Protein AF-A0A9N9EPA3-F1 (afdb_monomer)

Structure (mmCIF, N/CA/C/O backbone):
data_AF-A0A9N9EPA3-F1
#
_entry.id   AF-A0A9N9EPA3-F1
#
loop_
_atom_site.group_PDB
_atom_site.id
_atom_site.type_symbol
_atom_site.label_atom_id
_atom_site.label_alt_id
_atom_site.label_comp_id
_atom_site.label_asym_id
_atom_site.label_entity_id
_atom_site.label_seq_id
_atom_site.pdbx_PDB_ins_code
_atom_site.Cartn_x
_atom_site.Cartn_y
_atom_site.Cartn_z
_atom_site.occupancy
_atom_site.B_iso_or_equiv
_atom_site.auth_seq_id
_atom_site.auth_comp_id
_atom_site.auth_asym_id
_atom_site.auth_atom_id
_atom_site.pdbx_PDB_model_num
ATOM 1 N N . ASP A 1 1 ? 1.218 -17.724 -12.030 1.00 48.34 1 ASP A N 1
ATOM 2 C CA . ASP A 1 1 ? 2.203 -17.281 -13.044 1.00 48.34 1 ASP A CA 1
ATOM 3 C C . ASP A 1 1 ? 1.922 -15.921 -13.688 1.00 48.34 1 ASP A C 1
ATOM 5 O O . ASP A 1 1 ? 2.387 -15.665 -14.792 1.00 48.34 1 ASP A O 1
ATOM 9 N N . SER A 1 2 ? 1.246 -14.985 -13.016 1.00 62.03 2 SER A N 1
ATOM 10 C CA . SER A 1 2 ? 1.248 -13.582 -13.451 1.00 62.03 2 SER A CA 1
ATOM 11 C C . SER A 1 2 ? 2.326 -12.838 -12.670 1.00 62.03 2 SER A C 1
ATOM 13 O O . SER A 1 2 ? 2.182 -12.658 -11.467 1.00 62.03 2 SER A O 1
ATOM 15 N N . ASN A 1 3 ? 3.414 -12.450 -13.337 1.00 81.38 3 ASN A N 1
ATOM 16 C CA . ASN A 1 3 ? 4.440 -11.578 -12.766 1.00 81.38 3 ASN A CA 1
ATOM 17 C C . ASN A 1 3 ? 4.168 -10.138 -13.221 1.00 81.38 3 ASN A C 1
ATOM 19 O O . ASN A 1 3 ? 4.670 -9.703 -14.261 1.00 81.38 3 ASN A O 1
ATOM 23 N N . ILE A 1 4 ? 3.317 -9.418 -12.490 1.00 92.56 4 ILE A N 1
ATOM 24 C CA . ILE A 1 4 ? 3.032 -8.012 -12.782 1.00 92.56 4 ILE A CA 1
ATOM 25 C C . ILE A 1 4 ? 4.253 -7.175 -12.385 1.00 92.56 4 ILE A C 1
ATOM 27 O O . ILE A 1 4 ? 4.733 -7.234 -11.254 1.00 92.56 4 ILE A O 1
ATOM 31 N N . SER A 1 5 ? 4.755 -6.370 -13.322 1.00 94.88 5 SER A N 1
ATOM 32 C CA . SER A 1 5 ? 5.909 -5.501 -13.081 1.00 94.88 5 SER A CA 1
ATOM 33 C C . SER A 1 5 ? 5.508 -4.155 -12.467 1.00 94.88 5 SER A C 1
ATOM 35 O O . SER A 1 5 ? 4.446 -3.609 -12.778 1.00 94.88 5 SER A O 1
ATOM 37 N N . SER A 1 6 ? 6.411 -3.556 -11.682 1.00 96.25 6 SER A N 1
ATOM 38 C CA . SER A 1 6 ? 6.267 -2.172 -11.196 1.00 96.25 6 SER A CA 1
ATOM 39 C C . SER A 1 6 ? 5.991 -1.168 -12.326 1.00 96.25 6 SER A C 1
ATOM 41 O O . SER A 1 6 ? 5.186 -0.256 -12.154 1.00 96.25 6 SER A O 1
ATOM 43 N N . ALA A 1 7 ? 6.610 -1.347 -13.500 1.00 96.69 7 ALA A N 1
ATOM 44 C CA . ALA A 1 7 ? 6.408 -0.467 -14.652 1.00 96.69 7 ALA A CA 1
ATOM 45 C C . ALA A 1 7 ? 4.965 -0.526 -15.178 1.00 96.69 7 ALA A C 1
ATOM 47 O O . ALA A 1 7 ? 4.358 0.512 -15.437 1.00 96.69 7 ALA A O 1
ATOM 48 N N . SER A 1 8 ? 4.389 -1.727 -15.269 1.00 95.88 8 SER A N 1
ATOM 49 C CA . SER A 1 8 ? 2.994 -1.919 -15.682 1.00 95.88 8 SER A CA 1
ATOM 50 C C . SER A 1 8 ? 2.013 -1.289 -14.686 1.00 95.88 8 SER A C 1
ATOM 52 O O . SER A 1 8 ? 1.039 -0.661 -15.096 1.00 95.88 8 SER A O 1
ATOM 54 N N . VAL A 1 9 ? 2.291 -1.401 -13.382 1.00 96.44 9 VAL A N 1
ATOM 55 C CA . VAL A 1 9 ? 1.480 -0.769 -12.327 1.00 96.44 9 VAL A CA 1
ATOM 56 C C . VAL A 1 9 ? 1.528 0.757 -12.424 1.00 96.44 9 VAL A C 1
ATOM 58 O O . VAL A 1 9 ? 0.490 1.409 -12.323 1.00 96.44 9 VAL A O 1
ATOM 61 N N . ILE A 1 10 ? 2.711 1.331 -12.664 1.00 96.94 10 ILE A N 1
ATOM 62 C CA . ILE A 1 10 ? 2.878 2.779 -12.861 1.00 96.94 10 ILE A CA 1
ATOM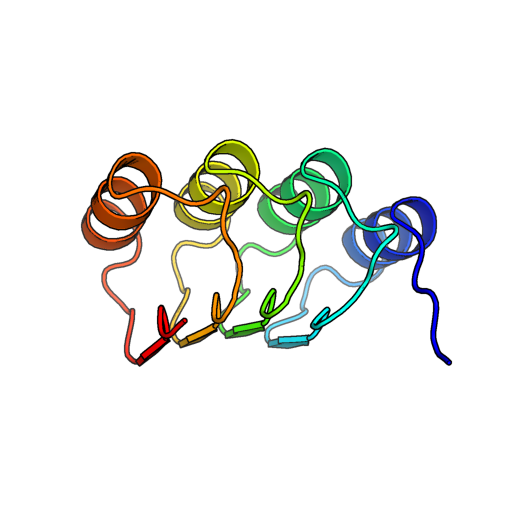 63 C C . ILE A 1 10 ? 2.089 3.260 -14.083 1.00 96.94 10 ILE A C 1
ATOM 65 O O . ILE A 1 10 ? 1.473 4.325 -14.035 1.00 96.94 10 ILE A O 1
ATOM 69 N N . GLU A 1 11 ? 2.087 2.493 -15.171 1.00 97.12 11 GLU A N 1
ATOM 70 C CA . GLU A 1 11 ? 1.363 2.874 -16.383 1.00 97.12 11 GLU A CA 1
ATOM 71 C C . GLU A 1 11 ? -0.155 2.855 -16.178 1.00 97.12 11 GLU A C 1
ATOM 73 O O . GLU A 1 11 ? -0.853 3.802 -16.553 1.00 97.12 11 GLU A O 1
ATOM 78 N N . ILE A 1 12 ? -0.665 1.830 -15.490 1.00 94.81 12 ILE A N 1
ATOM 79 C CA . ILE A 1 12 ? -2.076 1.772 -15.096 1.00 94.81 12 ILE A CA 1
ATOM 80 C C . ILE A 1 12 ? -2.411 2.957 -14.176 1.00 94.81 12 ILE A C 1
ATOM 82 O O . ILE A 1 12 ? -3.399 3.643 -14.439 1.00 94.81 12 ILE A O 1
ATOM 86 N N . ALA A 1 13 ? -1.545 3.287 -13.203 1.00 94.62 13 ALA A N 1
ATOM 87 C CA . ALA A 1 13 ? -1.700 4.456 -12.325 1.00 94.62 13 ALA A CA 1
ATOM 88 C C . ALA A 1 13 ? -1.892 5.771 -13.092 1.00 94.62 13 ALA A C 1
ATOM 90 O O . ALA A 1 13 ? -2.615 6.652 -12.633 1.00 94.62 13 ALA A O 1
ATOM 91 N N . ARG A 1 14 ? -1.276 5.925 -14.265 1.00 94.12 14 ARG A N 1
ATOM 92 C CA . ARG A 1 14 ? -1.445 7.119 -15.112 1.00 94.12 14 ARG A CA 1
ATOM 93 C C . ARG A 1 14 ? -2.687 7.051 -15.994 1.00 94.12 14 ARG A C 1
ATOM 95 O O . ARG A 1 14 ? -3.303 8.079 -16.256 1.00 94.12 14 ARG A O 1
ATOM 102 N N . SER A 1 15 ? -3.039 5.855 -16.446 1.00 96.62 15 SER A N 1
ATOM 103 C CA . SER A 1 15 ? -4.070 5.644 -17.463 1.00 96.62 15 SER A CA 1
ATOM 104 C C . SER A 1 15 ? -5.482 5.501 -16.891 1.00 96.62 15 SER A C 1
ATOM 106 O O . SER A 1 15 ? -6.460 5.727 -17.604 1.00 96.62 15 SER A O 1
ATOM 108 N N . CYS A 1 16 ? -5.618 5.123 -15.617 1.00 94.31 16 CYS A N 1
ATOM 109 C CA . CYS A 1 16 ? -6.899 4.724 -15.028 1.00 94.31 16 CYS A CA 1
ATOM 110 C C . CYS A 1 16 ? -7.230 5.477 -13.720 1.00 94.31 16 CYS A C 1
ATOM 112 O O . CYS A 1 16 ? -7.394 4.842 -12.679 1.00 94.31 16 CYS A O 1
ATOM 114 N N . PRO A 1 17 ? -7.391 6.817 -13.736 1.00 91.12 17 PRO A N 1
ATOM 115 C CA . PRO A 1 17 ? -7.490 7.641 -12.519 1.00 91.12 17 PRO A CA 1
ATOM 116 C C . PRO A 1 17 ? -8.728 7.370 -11.644 1.00 91.12 17 PRO A C 1
ATOM 118 O O . PRO A 1 17 ? -8.759 7.751 -10.477 1.00 91.12 17 PRO A O 1
ATOM 121 N N . ASN A 1 18 ? -9.749 6.705 -12.190 1.00 93.31 18 ASN A N 1
ATOM 122 C CA . ASN A 1 18 ? -11.016 6.433 -11.504 1.00 93.31 18 ASN A CA 1
ATOM 123 C C . ASN A 1 18 ? -11.078 5.038 -10.863 1.00 93.31 18 ASN A C 1
ATOM 125 O O . ASN A 1 18 ? -12.164 4.575 -10.514 1.00 93.31 18 ASN A O 1
ATOM 129 N N . LEU A 1 19 ? -9.949 4.333 -10.739 1.00 95.69 19 LEU A N 1
ATOM 130 C CA . LEU A 1 19 ? -9.936 3.026 -10.090 1.00 95.69 19 LEU A CA 1
ATOM 131 C C . LEU A 1 19 ? -10.294 3.137 -8.603 1.00 95.69 19 LEU A C 1
ATOM 133 O O . LEU A 1 19 ? -9.690 3.889 -7.843 1.00 95.69 19 LEU A O 1
ATOM 137 N N . VAL A 1 20 ? -11.281 2.334 -8.204 1.00 97.62 20 VAL A N 1
ATOM 138 C CA . VAL A 1 20 ? -11.782 2.232 -6.823 1.00 97.62 20 VAL A CA 1
ATOM 139 C C . VAL A 1 20 ? -11.299 0.946 -6.145 1.00 97.62 20 VAL A C 1
ATOM 141 O O . VAL A 1 20 ? -11.178 0.895 -4.921 1.00 97.62 20 VAL A O 1
ATOM 144 N N . TYR A 1 21 ? -10.978 -0.079 -6.937 1.00 98.19 21 TYR A N 1
ATOM 145 C CA . TYR A 1 21 ? -10.516 -1.384 -6.481 1.00 98.19 21 TYR A CA 1
ATOM 146 C C . TYR A 1 21 ? -9.263 -1.794 -7.250 1.00 98.19 21 TYR A C 1
ATOM 148 O O . TYR A 1 21 ? -9.254 -1.747 -8.480 1.00 98.19 21 TYR A O 1
ATOM 156 N N . LEU A 1 22 ? -8.232 -2.232 -6.530 1.00 97.12 22 LEU A N 1
ATOM 157 C CA . LEU A 1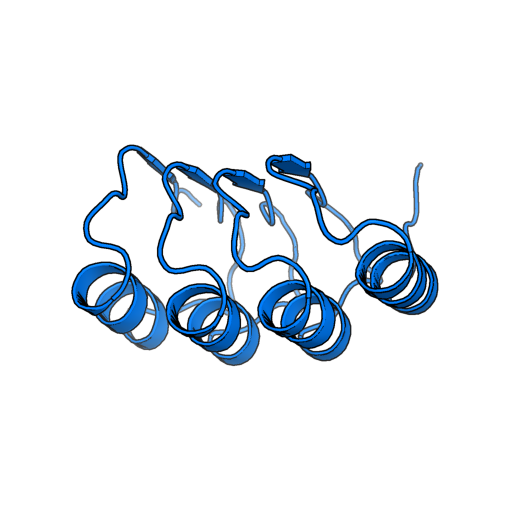 22 ? -7.010 -2.768 -7.111 1.00 97.12 22 LEU A CA 1
ATOM 158 C C . LEU A 1 22 ? -6.499 -3.952 -6.285 1.00 97.12 22 LEU A C 1
ATOM 160 O O . LEU A 1 22 ? -6.354 -3.854 -5.069 1.00 97.12 22 LEU A O 1
ATOM 164 N N . ASN A 1 23 ? -6.192 -5.055 -6.964 1.00 97.12 23 ASN A N 1
ATOM 165 C CA . ASN A 1 23 ? -5.564 -6.226 -6.366 1.00 97.12 23 ASN A CA 1
ATOM 166 C C . ASN A 1 23 ? -4.204 -6.464 -7.029 1.00 97.12 23 ASN A C 1
ATOM 168 O O . ASN A 1 23 ? -4.126 -6.593 -8.252 1.00 97.12 23 ASN A O 1
ATOM 172 N N . LEU A 1 24 ? -3.154 -6.487 -6.211 1.00 96.25 24 LEU A N 1
ATOM 173 C CA . LEU A 1 24 ? -1.780 -6.788 -6.594 1.00 96.25 24 LEU A CA 1
ATOM 174 C C . LEU A 1 24 ? -1.162 -7.795 -5.609 1.00 96.25 24 LEU A C 1
ATOM 176 O O . LEU A 1 24 ? 0.011 -7.673 -5.259 1.00 96.25 24 LEU A O 1
ATOM 180 N N . ASN A 1 25 ? -1.936 -8.761 -5.111 1.00 95.44 25 ASN A N 1
ATOM 181 C CA . ASN A 1 25 ? -1.428 -9.743 -4.159 1.00 95.44 25 ASN A CA 1
ATOM 182 C C . ASN A 1 25 ? -0.343 -10.648 -4.781 1.00 95.44 25 ASN A C 1
ATOM 184 O O . ASN A 1 25 ? -0.399 -10.998 -5.962 1.00 95.44 25 ASN A O 1
ATOM 188 N N . GLY A 1 26 ? 0.662 -11.021 -3.989 1.00 94.88 26 GLY A N 1
ATOM 189 C CA . GLY A 1 26 ? 1.685 -11.997 -4.372 1.00 94.88 26 GLY A CA 1
ATOM 190 C C . GLY A 1 26 ? 2.508 -11.617 -5.605 1.00 94.88 26 GLY A C 1
ATOM 191 O O . GLY A 1 26 ? 2.840 -12.495 -6.403 1.00 94.88 26 GLY A O 1
ATOM 192 N N . GLN A 1 27 ? 2.796 -10.327 -5.817 1.00 95.44 27 GLN A N 1
ATOM 193 C CA . GLN A 1 27 ? 3.553 -9.862 -6.980 1.00 95.44 27 GLN A CA 1
ATOM 194 C C . GLN A 1 27 ? 5.024 -9.599 -6.609 1.00 95.44 27 GLN A C 1
ATOM 196 O O . GLN A 1 27 ? 5.358 -8.544 -6.075 1.00 95.44 27 GLN A O 1
ATOM 201 N N . PRO A 1 28 ? 5.968 -10.494 -6.950 1.00 91.94 28 PRO A N 1
ATOM 202 C CA . PRO A 1 28 ? 7.359 -10.369 -6.498 1.00 91.94 28 PRO A CA 1
ATOM 203 C C . PRO A 1 28 ? 8.095 -9.153 -7.087 1.00 91.94 28 PRO A C 1
ATOM 205 O O . PRO A 1 28 ? 9.134 -8.745 -6.573 1.00 91.94 28 PRO A O 1
ATOM 208 N N . SER A 1 29 ? 7.572 -8.572 -8.173 1.00 93.69 29 SER A N 1
ATOM 209 C CA . SER A 1 29 ? 8.213 -7.481 -8.917 1.00 93.69 29 SER A CA 1
ATOM 210 C C . SER A 1 29 ? 7.611 -6.091 -8.651 1.00 93.69 29 SER A C 1
ATOM 212 O O . SER A 1 29 ? 8.030 -5.122 -9.302 1.00 93.69 29 SER A O 1
ATOM 214 N N . ILE A 1 30 ? 6.631 -5.955 -7.744 1.00 95.69 30 ILE A N 1
ATOM 215 C CA . ILE A 1 30 ? 6.068 -4.644 -7.369 1.00 95.69 30 ILE A CA 1
ATOM 216 C C . ILE A 1 30 ? 6.802 -4.063 -6.163 1.00 95.69 30 ILE A C 1
ATOM 218 O O . ILE A 1 30 ? 7.084 -4.764 -5.201 1.00 95.69 30 ILE A O 1
ATOM 222 N N . ASN A 1 31 ? 7.099 -2.769 -6.195 1.00 96.94 31 ASN A N 1
ATOM 223 C CA . ASN A 1 31 ? 7.857 -2.097 -5.141 1.00 96.94 31 ASN A CA 1
ATOM 224 C C . ASN A 1 31 ? 7.151 -0.830 -4.632 1.00 96.94 31 ASN A C 1
ATOM 226 O O . ASN A 1 31 ? 6.145 -0.380 -5.191 1.00 96.94 31 ASN A O 1
ATOM 230 N N . ASP A 1 32 ? 7.722 -0.209 -3.597 1.00 98.50 32 ASP A N 1
ATOM 231 C CA . ASP A 1 32 ? 7.166 1.005 -2.996 1.00 98.50 32 ASP A CA 1
ATOM 232 C C . ASP A 1 32 ? 6.970 2.154 -3.994 1.00 98.50 32 ASP A C 1
ATOM 234 O O . ASP A 1 32 ? 6.069 2.969 -3.811 1.00 98.50 32 ASP A O 1
ATOM 238 N N . GLU A 1 33 ? 7.803 2.257 -5.034 1.00 98.19 33 GLU A N 1
ATOM 239 C CA . GLU A 1 33 ? 7.682 3.308 -6.049 1.00 98.19 33 GLU A CA 1
ATOM 240 C C . GLU A 1 33 ? 6.386 3.157 -6.849 1.00 98.19 33 GLU A C 1
ATOM 242 O O . GLU A 1 33 ? 5.642 4.128 -7.001 1.00 98.19 33 GLU A O 1
ATOM 247 N N . SER A 1 34 ? 6.075 1.935 -7.285 1.00 97.38 34 SER A N 1
ATOM 248 C CA . SER A 1 34 ? 4.834 1.648 -8.008 1.00 97.38 34 SER A CA 1
ATOM 249 C C . SER A 1 34 ? 3.582 1.922 -7.165 1.00 97.38 34 SER A C 1
ATOM 251 O 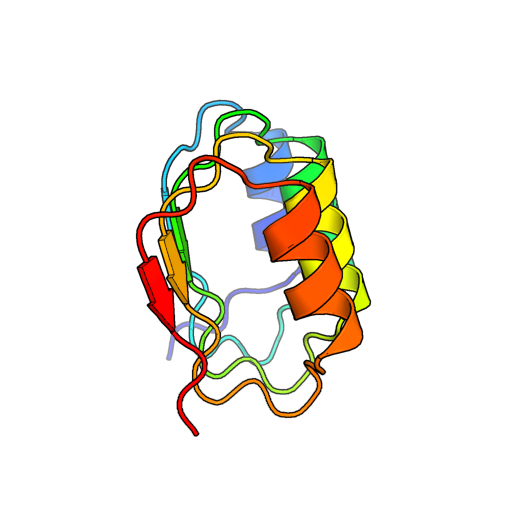O . SER A 1 34 ? 2.633 2.542 -7.648 1.00 97.38 34 SER A O 1
ATOM 253 N N . ILE A 1 35 ? 3.608 1.586 -5.870 1.00 98.00 35 ILE A N 1
ATOM 254 C CA . ILE A 1 35 ? 2.501 1.881 -4.945 1.00 98.00 35 ILE A CA 1
ATOM 255 C C . ILE A 1 35 ? 2.405 3.381 -4.638 1.00 98.00 35 ILE A C 1
ATOM 257 O O . ILE A 1 35 ? 1.313 3.938 -4.536 1.00 98.00 35 ILE A O 1
ATOM 261 N N . CYS A 1 36 ? 3.538 4.081 -4.560 1.00 98.25 36 CYS A N 1
ATOM 262 C CA . CYS A 1 36 ? 3.551 5.537 -4.443 1.00 98.25 36 CYS A CA 1
ATOM 263 C C . CYS A 1 36 ? 2.952 6.223 -5.681 1.00 98.25 36 CYS A C 1
ATOM 265 O O . CYS A 1 36 ? 2.367 7.296 -5.537 1.00 98.25 36 CYS A O 1
ATOM 267 N N . ALA A 1 37 ? 3.099 5.648 -6.879 1.00 97.62 37 ALA A N 1
ATOM 268 C CA . ALA A 1 37 ? 2.440 6.157 -8.080 1.00 97.62 37 ALA A CA 1
ATOM 269 C C . ALA A 1 37 ? 0.916 5.989 -7.987 1.00 97.62 37 ALA A C 1
ATOM 271 O O . ALA A 1 37 ? 0.192 6.956 -8.212 1.00 97.62 37 ALA A O 1
ATOM 272 N N . ILE A 1 38 ? 0.440 4.817 -7.548 1.00 96.81 38 ILE A N 1
ATOM 273 C CA . ILE A 1 38 ? -0.985 4.575 -7.261 1.00 96.81 38 ILE A CA 1
ATOM 274 C C . ILE A 1 38 ? -1.531 5.613 -6.276 1.00 96.81 38 ILE A C 1
ATOM 276 O O . ILE A 1 38 ? -2.536 6.258 -6.566 1.00 96.81 38 ILE A O 1
ATOM 280 N N . ALA A 1 39 ? -0.843 5.823 -5.150 1.00 97.44 39 ALA A N 1
ATOM 281 C CA . ALA A 1 39 ? -1.273 6.759 -4.112 1.00 97.44 39 ALA A CA 1
ATOM 282 C C . ALA A 1 39 ? -1.450 8.197 -4.629 1.00 97.44 39 ALA A C 1
ATOM 284 O O . ALA A 1 39 ? -2.298 8.930 -4.134 1.00 97.44 39 ALA A O 1
ATOM 285 N N . ARG A 1 40 ? -0.647 8.621 -5.613 1.00 96.06 40 ARG A N 1
ATOM 286 C CA . ARG A 1 40 ? -0.748 9.965 -6.206 1.00 96.06 40 ARG A CA 1
ATOM 287 C C . ARG A 1 40 ? -1.882 10.084 -7.217 1.00 96.06 40 ARG A C 1
ATOM 289 O O . ARG A 1 40 ? -2.399 11.181 -7.397 1.00 96.06 40 ARG A O 1
ATOM 296 N N . SER A 1 41 ? -2.224 8.992 -7.891 1.00 94.06 41 SER A N 1
ATOM 297 C CA . SER A 1 41 ? -3.191 9.007 -8.986 1.00 94.06 41 SER A CA 1
ATOM 298 C C . SER A 1 41 ? -4.613 8.666 -8.552 1.00 94.06 41 SER A C 1
ATOM 300 O O . SER A 1 41 ? -5.563 9.230 -9.088 1.00 94.06 41 SER A O 1
ATOM 302 N N . TYR A 1 42 ? -4.786 7.729 -7.617 1.00 93.88 42 TYR A N 1
ATOM 303 C CA . TYR A 1 42 ? -6.093 7.143 -7.303 1.00 93.88 42 TYR A CA 1
ATOM 304 C C . TYR A 1 42 ? -6.660 7.697 -6.001 1.00 93.88 42 TYR A C 1
ATOM 306 O O . TYR A 1 42 ? -6.784 6.995 -4.996 1.00 93.88 42 TYR A O 1
ATOM 314 N N . VAL A 1 43 ? -7.048 8.969 -6.024 1.00 94.38 43 VAL A N 1
ATOM 315 C CA . VAL A 1 43 ? -7.632 9.650 -4.853 1.00 94.38 43 VAL A CA 1
ATOM 316 C C . VAL A 1 43 ? -8.928 8.994 -4.356 1.00 94.38 43 VAL A C 1
ATOM 318 O O . VAL A 1 43 ? -9.239 9.072 -3.172 1.00 94.38 43 VAL A O 1
ATOM 321 N N . ASN A 1 44 ? -9.639 8.287 -5.243 1.00 95.25 44 ASN A N 1
ATOM 322 C CA . ASN A 1 44 ? -10.895 7.587 -4.956 1.00 95.25 44 ASN A CA 1
ATOM 323 C C . ASN A 1 44 ? -10.710 6.087 -4.656 1.00 95.25 44 ASN A C 1
ATOM 325 O O . ASN A 1 44 ? -11.696 5.345 -4.648 1.00 95.25 44 ASN A O 1
ATOM 329 N N . LEU A 1 45 ? -9.474 5.609 -4.462 1.00 97.88 45 LEU A N 1
ATOM 330 C CA . LEU A 1 45 ? -9.223 4.196 -4.184 1.00 97.88 45 LEU A CA 1
ATOM 331 C C . LEU A 1 45 ? -9.819 3.809 -2.826 1.00 97.88 45 LEU A C 1
ATOM 333 O O . LEU A 1 45 ? -9.492 4.403 -1.799 1.00 97.88 45 LEU A O 1
ATOM 337 N N . GLN A 1 46 ? -10.670 2.785 -2.821 1.00 98.38 46 GLN A N 1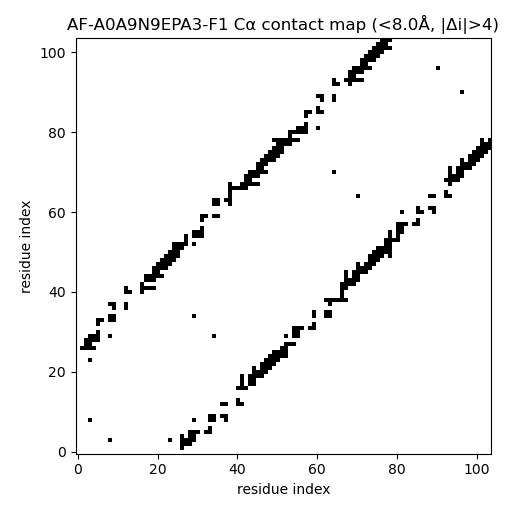
ATOM 338 C CA . GLN A 1 46 ? -11.352 2.294 -1.619 1.00 98.38 46 GLN A CA 1
ATOM 339 C C . GLN A 1 46 ? -10.893 0.894 -1.223 1.00 98.38 46 GLN A C 1
ATOM 341 O O . GLN A 1 46 ? -11.072 0.495 -0.071 1.00 98.38 46 GLN A O 1
ATOM 346 N N . HIS A 1 47 ? -10.339 0.131 -2.163 1.00 98.62 47 HIS A N 1
ATOM 347 C CA . HIS A 1 47 ? -9.947 -1.252 -1.945 1.00 98.62 47 HIS A CA 1
ATOM 348 C C . HIS A 1 47 ? -8.566 -1.507 -2.529 1.00 98.62 47 HIS A C 1
ATOM 350 O O . HIS A 1 47 ? -8.362 -1.339 -3.734 1.00 98.62 47 HIS A O 1
ATOM 356 N N . LEU A 1 48 ? -7.644 -1.931 -1.670 1.00 98.31 48 LEU A N 1
ATOM 357 C CA . LEU A 1 48 ? -6.293 -2.291 -2.061 1.00 98.31 48 LEU A CA 1
ATOM 358 C C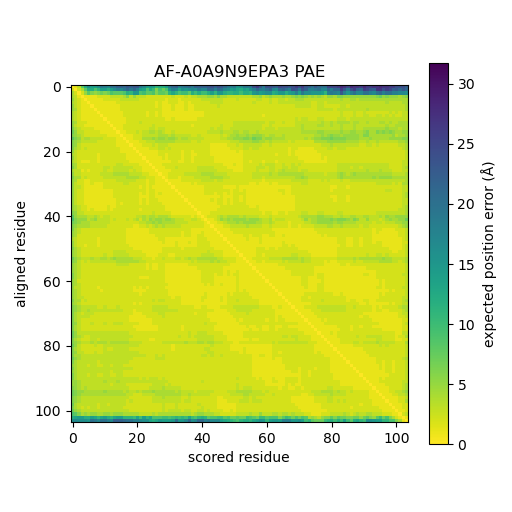 . LEU A 1 48 ? -5.880 -3.600 -1.391 1.00 98.31 48 LEU A C 1
ATOM 360 O O . LEU A 1 48 ? -5.909 -3.713 -0.164 1.00 98.31 48 LEU A O 1
ATOM 364 N N . ASP A 1 49 ? -5.477 -4.563 -2.211 1.00 98.25 49 ASP A N 1
ATOM 365 C CA . ASP A 1 49 ? -4.861 -5.806 -1.759 1.00 98.25 49 ASP A CA 1
ATOM 366 C C . ASP A 1 49 ? -3.393 -5.848 -2.188 1.00 98.25 49 ASP A C 1
ATOM 368 O O . ASP A 1 49 ? -3.085 -5.867 -3.383 1.00 98.25 49 ASP A O 1
ATOM 372 N N . LEU A 1 50 ? -2.503 -5.810 -1.195 1.00 97.50 50 LEU A N 1
ATOM 373 C CA . LEU A 1 50 ? -1.058 -5.981 -1.341 1.00 97.50 50 LEU A CA 1
ATOM 374 C C . LEU A 1 50 ? -0.570 -7.211 -0.574 1.00 97.50 50 LEU A C 1
ATOM 376 O O . LEU A 1 50 ? 0.623 -7.299 -0.301 1.00 97.50 50 LEU A O 1
ATOM 380 N N . SER A 1 51 ? -1.446 -8.150 -0.225 1.00 97.62 51 SER A N 1
ATOM 381 C CA . SER A 1 51 ? -1.063 -9.332 0.548 1.00 97.62 51 SER A CA 1
ATOM 382 C C . SER A 1 51 ? 0.053 -10.116 -0.152 1.00 97.62 51 SER A C 1
ATOM 384 O O . SER A 1 51 ? 0.108 -10.168 -1.381 1.00 97.62 51 SER A O 1
ATOM 386 N N . PHE A 1 52 ? 0.945 -10.729 0.620 1.00 95.75 52 PHE A N 1
ATOM 387 C CA . PHE A 1 52 ? 2.064 -11.556 0.165 1.00 95.75 52 PHE A CA 1
ATOM 388 C C . PHE A 1 52 ? 3.075 -10.817 -0.728 1.00 95.75 52 PHE A C 1
ATOM 390 O O . PHE A 1 52 ? 3.731 -11.426 -1.571 1.00 95.75 52 PHE A O 1
ATOM 397 N N . ASN A 1 53 ? 3.211 -9.497 -0.567 1.00 95.31 53 ASN A N 1
ATOM 398 C CA . ASN A 1 53 ? 4.263 -8.726 -1.228 1.00 95.31 53 ASN A CA 1
ATOM 399 C C . ASN A 1 53 ? 5.443 -8.484 -0.279 1.00 95.31 53 ASN A C 1
ATOM 401 O O . ASN A 1 53 ? 5.465 -7.526 0.493 1.00 95.31 53 ASN A O 1
ATOM 405 N N . GLU A 1 54 ? 6.464 -9.332 -0.390 1.00 92.31 54 GLU A N 1
ATOM 406 C CA . GLU A 1 54 ? 7.612 -9.393 0.530 1.00 92.31 54 GLU A CA 1
ATOM 407 C C . GLU A 1 54 ? 8.486 -8.128 0.552 1.00 92.31 54 GLU A C 1
ATOM 409 O O . GLU A 1 54 ? 9.203 -7.873 1.521 1.00 92.31 54 GLU A O 1
ATOM 414 N N . ILE A 1 55 ? 8.472 -7.333 -0.524 1.00 95.19 55 ILE A N 1
ATOM 415 C CA . ILE A 1 55 ? 9.360 -6.169 -0.669 1.00 95.19 55 ILE A CA 1
ATOM 416 C C . ILE A 1 55 ? 8.694 -4.825 -0.361 1.00 95.19 55 ILE A C 1
ATOM 418 O O . ILE A 1 55 ? 9.400 -3.815 -0.306 1.00 95.19 55 ILE A O 1
ATOM 422 N N . ILE A 1 56 ? 7.379 -4.803 -0.130 1.00 97.50 56 ILE A N 1
ATOM 423 C CA . ILE A 1 56 ? 6.622 -3.585 0.184 1.00 97.50 56 ILE A CA 1
ATOM 424 C C . ILE A 1 56 ? 6.830 -3.187 1.644 1.00 97.50 56 ILE A C 1
ATOM 426 O O . ILE A 1 56 ? 6.739 -4.018 2.541 1.00 97.50 56 ILE A O 1
ATOM 430 N N . THR A 1 57 ? 7.085 -1.902 1.891 1.00 98.44 57 THR A N 1
ATOM 431 C CA . THR A 1 57 ? 7.401 -1.386 3.231 1.00 98.44 57 THR A CA 1
ATOM 432 C C . THR A 1 57 ? 6.381 -0.363 3.727 1.00 98.44 57 THR A C 1
ATOM 434 O O . THR A 1 57 ? 5.517 0.119 2.989 1.00 98.44 57 THR A O 1
ATOM 437 N N . ASP A 1 58 ? 6.553 0.076 4.977 1.00 98.56 58 ASP A N 1
ATOM 438 C CA . ASP A 1 58 ? 5.822 1.202 5.570 1.00 98.56 58 ASP A CA 1
ATOM 439 C C . ASP A 1 58 ? 5.752 2.459 4.688 1.00 98.56 58 ASP A C 1
ATOM 441 O O . ASP A 1 58 ? 4.818 3.256 4.840 1.00 98.56 58 ASP A O 1
ATOM 445 N N . LYS A 1 59 ? 6.723 2.676 3.788 1.00 98.62 59 LYS A N 1
ATOM 446 C CA . LYS A 1 59 ? 6.732 3.813 2.857 1.00 98.62 59 LYS A CA 1
ATOM 447 C C . LYS A 1 59 ? 5.526 3.774 1.920 1.00 98.62 59 LYS A C 1
ATOM 449 O O . LYS A 1 59 ? 4.840 4.789 1.794 1.00 98.62 59 LYS A O 1
ATOM 454 N N . ALA A 1 60 ? 5.256 2.629 1.297 1.00 98.31 60 ALA A N 1
ATOM 455 C CA . ALA A 1 60 ? 4.118 2.447 0.400 1.00 98.31 60 ALA A CA 1
ATOM 456 C C . ALA A 1 60 ? 2.792 2.653 1.137 1.00 98.31 60 ALA A C 1
ATOM 458 O O . ALA A 1 60 ? 1.949 3.440 0.710 1.00 98.31 60 ALA A O 1
ATOM 459 N N . ILE A 1 61 ? 2.651 2.016 2.299 1.00 98.25 61 ILE A N 1
ATOM 460 C CA . ILE A 1 61 ? 1.431 2.073 3.111 1.00 98.25 61 ILE A CA 1
ATOM 461 C C . ILE A 1 61 ? 1.162 3.499 3.588 1.00 98.25 61 ILE A C 1
ATOM 463 O O . ILE A 1 61 ? 0.046 4.005 3.491 1.00 98.25 61 ILE A O 1
ATOM 467 N N . SER A 1 62 ? 2.214 4.194 4.019 1.00 98.44 62 SER A N 1
ATOM 468 C CA . SER A 1 62 ? 2.136 5.597 4.416 1.00 98.44 62 SER A CA 1
ATOM 469 C C . SER A 1 62 ? 1.769 6.528 3.265 1.00 98.44 62 SER A C 1
ATOM 471 O O . SER A 1 62 ? 1.191 7.584 3.532 1.00 98.44 62 SER A O 1
ATOM 473 N N . ALA A 1 63 ? 2.146 6.194 2.027 1.00 98.50 63 ALA A N 1
ATOM 474 C CA . ALA A 1 63 ? 1.767 6.951 0.840 1.00 98.50 63 ALA A CA 1
ATOM 475 C C . ALA A 1 63 ? 0.286 6.739 0.521 1.00 98.50 63 ALA A C 1
ATOM 477 O O . ALA A 1 63 ? -0.431 7.724 0.369 1.00 98.50 63 ALA A O 1
ATOM 478 N N . ILE A 1 64 ? -0.186 5.488 0.524 1.00 98.38 64 ILE A N 1
ATOM 479 C CA . ILE A 1 64 ? -1.606 5.151 0.336 1.00 98.38 64 ILE A CA 1
ATOM 480 C C . ILE A 1 64 ? -2.478 5.850 1.380 1.00 98.38 64 ILE A C 1
ATOM 482 O O . ILE A 1 64 ? -3.447 6.507 1.017 1.00 98.38 64 ILE A O 1
ATOM 486 N N . ALA A 1 65 ? -2.090 5.813 2.658 1.00 97.94 65 ALA A N 1
ATOM 487 C CA . ALA A 1 65 ? -2.850 6.471 3.718 1.00 97.94 65 ALA A CA 1
ATOM 488 C C . ALA A 1 65 ? -2.992 7.992 3.521 1.00 97.94 65 ALA A C 1
ATOM 490 O O . ALA A 1 65 ? -3.967 8.590 3.965 1.00 97.94 65 ALA A O 1
ATOM 491 N N . THR A 1 66 ? -2.018 8.634 2.869 1.00 98.19 66 THR A N 1
ATOM 492 C CA . THR A 1 66 ? -2.052 10.074 2.572 1.00 98.19 66 THR A CA 1
ATOM 493 C C . THR A 1 66 ? -2.755 10.390 1.252 1.00 98.19 66 THR A C 1
ATOM 495 O O . THR A 1 66 ? -3.441 11.403 1.169 1.00 98.19 66 THR A O 1
ATOM 498 N N . GLY A 1 67 ? -2.573 9.560 0.227 1.00 97.69 67 GLY A N 1
ATOM 499 C CA . GLY A 1 67 ? -3.079 9.812 -1.124 1.00 97.6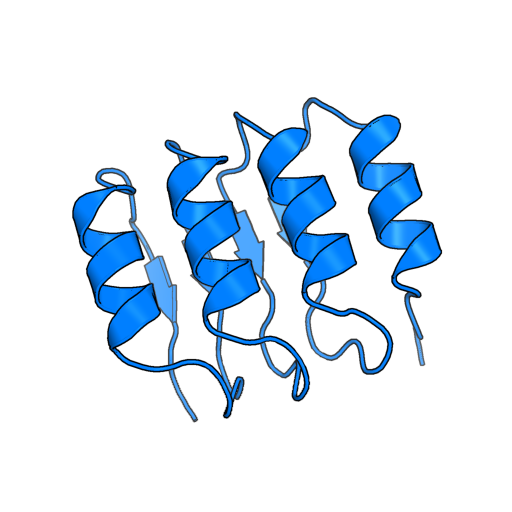9 67 GLY A CA 1
ATOM 500 C C . GLY A 1 67 ? -4.499 9.308 -1.385 1.00 97.69 67 GLY A C 1
ATOM 501 O O . GLY A 1 67 ? -5.193 9.860 -2.233 1.00 97.69 67 GLY A O 1
ATOM 502 N N . CYS A 1 68 ? -4.950 8.302 -0.633 1.00 97.56 68 CYS A N 1
ATOM 503 C CA . CYS A 1 68 ? -6.247 7.647 -0.803 1.00 97.56 68 CYS A CA 1
ATOM 504 C C . CYS A 1 68 ? -7.087 7.805 0.481 1.00 97.56 68 CYS A C 1
ATOM 506 O O . CYS A 1 68 ? -7.188 6.858 1.266 1.00 97.56 68 CYS A O 1
ATOM 508 N N . PRO A 1 69 ? -7.661 8.992 0.759 1.00 96.19 69 PRO A N 1
ATOM 509 C CA . PRO A 1 69 ? -8.368 9.263 2.016 1.00 96.19 69 PRO A CA 1
ATOM 510 C C . PRO A 1 69 ? -9.617 8.389 2.214 1.00 96.19 69 PRO A C 1
ATOM 512 O O . PRO A 1 69 ? -9.943 8.042 3.350 1.00 96.19 69 PRO A O 1
ATOM 515 N N . ASP A 1 70 ? -10.259 7.965 1.121 1.00 96.31 70 ASP A N 1
ATOM 516 C CA . ASP A 1 70 ? -11.488 7.162 1.127 1.00 96.31 70 ASP A CA 1
ATOM 517 C C . ASP A 1 70 ? -11.265 5.647 1.239 1.00 96.31 70 ASP A C 1
ATOM 519 O O . ASP A 1 70 ? -12.193 4.867 1.020 1.00 96.31 70 ASP A O 1
ATOM 523 N N . MET A 1 71 ? -10.060 5.207 1.613 1.00 98.12 71 MET A N 1
ATOM 524 C CA . MET A 1 71 ? -9.750 3.788 1.788 1.00 98.12 71 MET A CA 1
ATOM 525 C C . MET A 1 71 ? -10.728 3.095 2.753 1.00 98.12 71 MET A C 1
ATOM 527 O O . MET A 1 71 ? -10.923 3.540 3.886 1.00 98.12 71 MET A O 1
ATOM 531 N N . ARG A 1 72 ? -11.310 1.971 2.312 1.00 98.44 72 ARG A N 1
ATOM 532 C CA . ARG A 1 72 ? -12.282 1.159 3.068 1.00 98.44 72 ARG A CA 1
ATOM 533 C C . ARG A 1 72 ? -11.761 -0.232 3.389 1.00 98.44 72 ARG A C 1
ATOM 535 O O . ARG A 1 72 ? -11.934 -0.685 4.513 1.00 98.44 72 ARG A O 1
ATOM 542 N N . ASN A 1 73 ? -11.135 -0.908 2.428 1.00 98.56 73 ASN A N 1
ATOM 543 C CA . ASN A 1 73 ? -10.613 -2.259 2.622 1.00 98.56 73 ASN A CA 1
ATOM 544 C C . ASN A 1 73 ? -9.130 -2.299 2.272 1.00 98.56 73 ASN A C 1
ATOM 546 O O . ASN A 1 73 ? -8.763 -1.987 1.139 1.00 98.56 73 ASN A O 1
ATOM 550 N N . TYR A 1 74 ? -8.313 -2.718 3.232 1.00 97.75 74 TYR A N 1
ATOM 551 C CA . TYR A 1 74 ? -6.875 -2.835 3.065 1.00 97.75 74 TYR A CA 1
ATOM 552 C C . TYR A 1 74 ? -6.400 -4.220 3.503 1.00 97.75 74 TYR A C 1
ATOM 554 O O . TYR A 1 74 ? -6.562 -4.599 4.665 1.00 97.75 74 TYR A O 1
ATOM 562 N N . PHE A 1 75 ? -5.838 -4.973 2.563 1.00 98.38 75 PHE A N 1
ATOM 563 C CA . PHE A 1 75 ? -5.332 -6.324 2.784 1.00 98.38 75 PHE A CA 1
ATOM 564 C C . PHE A 1 75 ? -3.808 -6.321 2.662 1.00 98.38 7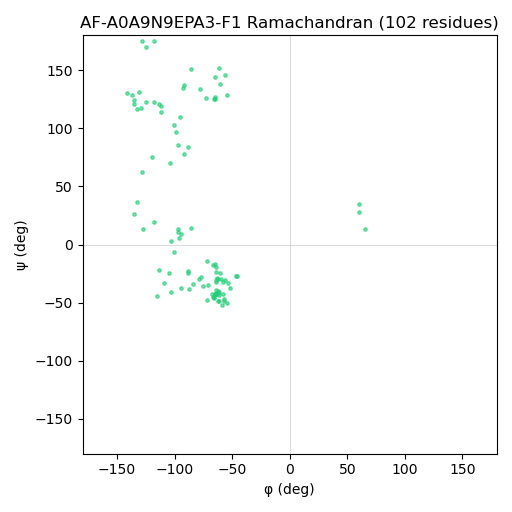5 PHE A C 1
ATOM 566 O O . PHE A 1 75 ? -3.269 -5.922 1.628 1.00 98.38 75 PHE A O 1
ATOM 573 N N . LEU A 1 76 ?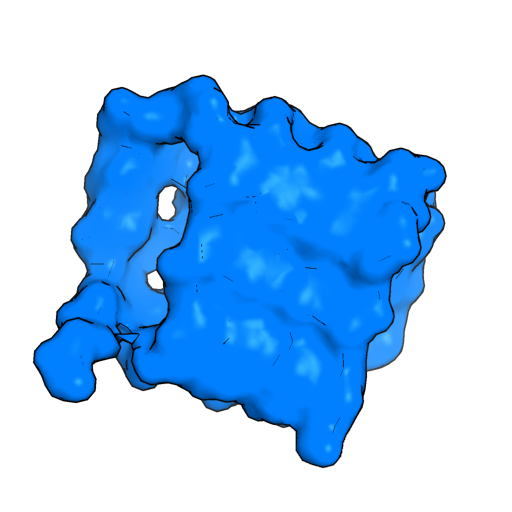 -3.137 -6.699 3.749 1.00 97.50 76 LEU A N 1
ATOM 574 C CA . LEU A 1 76 ? -1.683 -6.664 3.933 1.00 97.50 76 LEU A CA 1
ATOM 575 C C . LEU A 1 76 ? -1.176 -7.971 4.566 1.00 97.50 76 LEU A C 1
ATOM 577 O O . LEU A 1 76 ? -0.170 -7.974 5.274 1.00 97.50 76 LEU A O 1
ATOM 581 N N . GLU A 1 77 ? -1.906 -9.067 4.360 1.00 96.81 77 GLU A N 1
ATOM 582 C CA . GLU A 1 77 ? -1.547 -10.376 4.902 1.00 96.81 77 GLU A CA 1
ATOM 583 C C . GLU A 1 77 ? -0.176 -10.817 4.374 1.00 96.81 77 GLU A C 1
ATOM 585 O O . GLU A 1 77 ? 0.133 -10.588 3.209 1.00 96.81 77 GLU A O 1
ATOM 590 N N . GLY A 1 78 ? 0.678 -11.392 5.221 1.00 95.19 78 GLY A N 1
ATOM 591 C CA . GLY A 1 78 ? 2.011 -11.864 4.813 1.00 95.19 78 GLY A CA 1
ATOM 592 C C . GLY A 1 78 ? 3.005 -10.772 4.371 1.00 95.19 78 GLY A C 1
ATOM 593 O O . GLY A 1 78 ? 4.037 -11.084 3.779 1.00 95.19 78 GLY A O 1
ATOM 594 N N . CYS A 1 79 ? 2.731 -9.489 4.627 1.00 95.75 79 CYS A N 1
ATOM 595 C CA . CYS A 1 79 ? 3.655 -8.393 4.318 1.00 95.75 79 CYS A CA 1
ATOM 596 C C . CYS A 1 79 ? 4.632 -8.123 5.474 1.00 95.75 79 CYS A C 1
ATOM 598 O O . CYS A 1 79 ? 4.437 -7.214 6.281 1.00 95.75 79 CYS A O 1
ATOM 600 N N . GLU A 1 80 ? 5.725 -8.881 5.527 1.00 94.06 80 GLU A N 1
ATOM 601 C CA . GLU A 1 80 ? 6.658 -8.910 6.670 1.00 94.06 80 GLU A CA 1
ATOM 602 C C . GLU A 1 80 ? 7.409 -7.594 6.952 1.00 94.06 80 GLU A C 1
ATOM 604 O O . GLU A 1 80 ? 7.931 -7.389 8.047 1.00 94.06 80 GLU A O 1
ATOM 609 N N . ARG A 1 81 ? 7.494 -6.683 5.974 1.00 96.88 81 ARG A N 1
ATOM 610 C CA . ARG A 1 81 ? 8.221 -5.401 6.098 1.00 96.88 81 ARG A CA 1
ATOM 611 C C . ARG A 1 81 ? 7.327 -4.219 6.487 1.00 96.88 81 ARG A C 1
ATOM 613 O O . ARG A 1 81 ? 7.791 -3.073 6.504 1.00 96.88 81 ARG A O 1
ATOM 620 N N . ILE A 1 82 ? 6.055 -4.479 6.773 1.00 96.88 82 ILE A N 1
ATOM 621 C CA . ILE A 1 82 ? 5.099 -3.494 7.280 1.00 96.88 82 ILE A CA 1
ATOM 622 C C . ILE A 1 82 ? 5.100 -3.559 8.806 1.00 96.88 82 ILE A C 1
ATOM 624 O O . ILE A 1 82 ? 5.068 -4.634 9.396 1.00 96.88 82 ILE A O 1
ATOM 628 N N . THR A 1 83 ? 5.130 -2.398 9.455 1.00 97.19 83 THR A N 1
ATOM 629 C CA . THR A 1 83 ? 5.163 -2.290 10.916 1.00 97.19 83 THR A CA 1
ATOM 630 C C . THR A 1 83 ? 4.026 -1.420 11.441 1.00 97.19 83 THR A C 1
ATOM 632 O O . THR A 1 83 ? 3.376 -0.669 10.706 1.00 97.19 83 THR A O 1
ATOM 635 N N . ASP A 1 84 ? 3.853 -1.427 12.764 1.00 97.00 84 ASP A N 1
ATOM 636 C CA . ASP A 1 84 ? 2.940 -0.546 13.499 1.00 97.00 84 ASP A CA 1
ATOM 637 C C . ASP A 1 84 ? 3.008 0.928 13.082 1.00 97.00 84 ASP A C 1
ATOM 639 O O . ASP A 1 84 ? 2.030 1.661 13.243 1.00 97.00 84 ASP A O 1
ATOM 643 N N . LYS A 1 85 ? 4.153 1.403 12.574 1.00 97.69 85 LYS A N 1
ATOM 644 C CA . LYS A 1 85 ? 4.322 2.797 12.156 1.00 97.69 85 LYS A CA 1
ATOM 645 C C . LYS A 1 85 ? 3.324 3.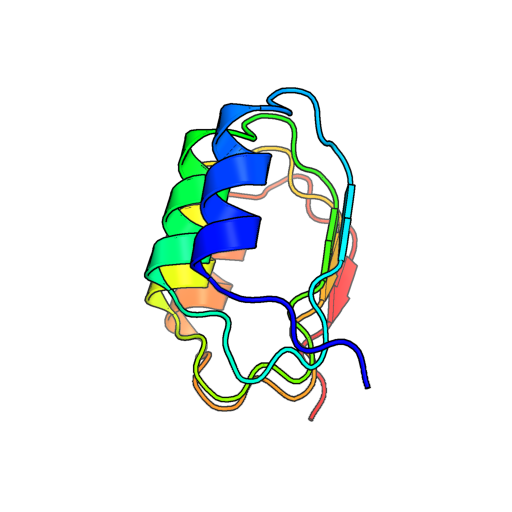180 11.066 1.00 97.69 85 LYS A C 1
ATOM 647 O O . LYS A 1 85 ? 2.636 4.197 11.199 1.00 97.69 85 LYS A O 1
ATOM 652 N N . SER A 1 86 ? 3.245 2.402 9.990 1.00 97.50 86 SER A N 1
ATOM 653 C CA . SER A 1 86 ? 2.330 2.720 8.893 1.00 97.50 86 SER A CA 1
ATOM 654 C C . SER A 1 86 ? 0.881 2.367 9.225 1.00 97.50 86 SER A C 1
ATOM 656 O O . SER A 1 86 ? -0.028 3.074 8.783 1.00 97.50 86 SER A O 1
ATOM 658 N N . ILE A 1 87 ? 0.652 1.370 10.084 1.00 97.38 87 ILE A N 1
ATOM 659 C CA . ILE A 1 87 ? -0.687 1.028 10.584 1.00 97.38 87 ILE A CA 1
ATOM 660 C C . ILE A 1 87 ? -1.264 2.159 11.442 1.00 97.38 87 ILE A C 1
ATOM 662 O O . ILE A 1 87 ? -2.393 2.595 11.212 1.00 97.38 87 ILE A O 1
ATOM 666 N N . LYS A 1 88 ? -0.474 2.728 12.362 1.00 97.62 88 LYS A N 1
ATOM 667 C CA . LYS A 1 88 ? -0.870 3.916 13.141 1.00 97.62 88 LYS A CA 1
ATOM 668 C C . LYS A 1 88 ? -1.210 5.092 12.230 1.00 97.62 88 LYS A C 1
ATOM 670 O O . LYS A 1 88 ? -2.215 5.764 12.453 1.00 97.62 88 LYS A O 1
ATOM 675 N N . LYS A 1 89 ? -0.412 5.321 11.183 1.00 97.75 89 LYS A N 1
ATOM 676 C CA . LYS A 1 89 ? -0.680 6.382 10.202 1.00 97.75 89 LYS A CA 1
ATOM 677 C C . LYS A 1 89 ? -1.975 6.127 9.419 1.00 97.75 89 LYS A C 1
ATOM 679 O O . LYS A 1 89 ? -2.769 7.048 9.250 1.00 97.75 89 LYS A O 1
ATOM 684 N N . THR A 1 90 ? -2.214 4.885 9.003 1.00 97.44 90 THR A N 1
ATOM 685 C CA . THR A 1 90 ? -3.460 4.460 8.343 1.00 97.44 90 THR A CA 1
ATOM 686 C C . THR A 1 90 ? -4.665 4.755 9.237 1.00 97.44 90 THR A C 1
ATOM 688 O O . THR A 1 90 ? -5.589 5.435 8.804 1.00 97.44 90 THR A O 1
ATOM 691 N N . ALA A 1 91 ? -4.622 4.371 10.517 1.00 96.50 91 ALA A N 1
ATOM 692 C CA . ALA A 1 91 ? -5.700 4.646 11.474 1.00 96.50 91 ALA A CA 1
ATOM 693 C C . ALA A 1 91 ? -5.944 6.152 11.722 1.00 96.50 91 ALA A C 1
ATOM 695 O O . ALA A 1 91 ? -7.064 6.570 12.022 1.00 96.50 91 ALA A O 1
ATOM 696 N N . GLN A 1 92 ? -4.907 6.987 11.603 1.00 97.56 92 GLN A N 1
ATOM 697 C CA . GLN A 1 92 ? -5.022 8.439 11.770 1.00 97.56 92 GLN A CA 1
ATOM 698 C C . GLN A 1 92 ? -5.683 9.132 10.572 1.00 97.56 92 GLN A C 1
ATOM 700 O O . GLN A 1 92 ? -6.406 10.113 10.778 1.00 97.56 92 GLN A O 1
ATOM 705 N N . LEU A 1 93 ? -5.427 8.648 9.353 1.00 97.75 93 LEU A N 1
ATOM 706 C CA . LEU A 1 93 ? -5.816 9.319 8.108 1.00 97.75 93 LEU A CA 1
ATOM 707 C C . LEU A 1 93 ? -7.040 8.683 7.436 1.00 97.75 93 LEU A C 1
ATOM 709 O O . LEU A 1 93 ? -7.933 9.402 6.996 1.00 97.75 93 LEU A O 1
ATOM 713 N N . ASN A 1 94 ? -7.133 7.354 7.405 1.00 97.00 94 ASN A N 1
ATOM 714 C CA . ASN A 1 94 ? -8.217 6.631 6.743 1.00 97.00 94 ASN A CA 1
ATOM 715 C C . ASN A 1 94 ? -9.362 6.349 7.717 1.00 97.00 94 ASN A C 1
ATOM 717 O O . ASN A 1 94 ? -9.527 5.244 8.229 1.00 97.00 94 ASN A O 1
ATOM 721 N N . ARG A 1 95 ? -10.175 7.375 7.985 1.00 95.69 95 ARG A N 1
ATOM 722 C CA . ARG A 1 95 ? -11.295 7.298 8.943 1.00 95.69 95 ARG A CA 1
ATOM 723 C C . ARG A 1 95 ? -12.485 6.468 8.456 1.00 95.69 95 ARG A C 1
ATOM 725 O O . ARG A 1 95 ? -13.321 6.093 9.267 1.00 95.69 95 ARG A O 1
ATOM 732 N N . ASN A 1 96 ? -12.529 6.162 7.160 1.00 96.06 96 ASN A N 1
ATOM 733 C CA . ASN A 1 96 ? -13.569 5.352 6.524 1.00 96.06 96 ASN A CA 1
ATOM 734 C C . ASN A 1 96 ? -13.193 3.864 6.416 1.00 96.06 96 ASN A C 1
ATOM 736 O O . ASN A 1 96 ? -13.896 3.112 5.738 1.00 96.06 96 ASN A O 1
ATOM 740 N N . LEU A 1 97 ? -12.099 3.434 7.055 1.00 97.19 97 LEU A N 1
ATOM 741 C CA . LEU A 1 97 ? -11.629 2.056 6.989 1.00 97.19 97 LEU A CA 1
ATOM 742 C C . LEU A 1 97 ? -12.648 1.103 7.635 1.00 97.19 97 LEU A C 1
ATOM 744 O O . LEU A 1 97 ? -13.038 1.267 8.788 1.00 97.19 97 LEU A O 1
ATOM 748 N N . GLN A 1 98 ? -13.074 0.101 6.873 1.00 98.00 98 GLN A N 1
ATOM 749 C CA . GLN A 1 98 ? -14.063 -0.909 7.252 1.00 98.00 98 GLN A CA 1
ATOM 750 C C . GLN A 1 98 ? -13.424 -2.284 7.450 1.00 98.00 98 GLN A C 1
ATOM 752 O O . GLN A 1 98 ? -13.885 -3.059 8.286 1.00 98.00 98 GLN A O 1
ATOM 757 N N . LYS A 1 99 ? -12.374 -2.602 6.683 1.00 97.94 99 LYS A N 1
ATOM 758 C CA . LYS A 1 99 ? -11.637 -3.866 6.780 1.00 97.94 99 LYS A CA 1
ATOM 759 C C . LYS A 1 99 ? -10.137 -3.608 6.704 1.00 97.94 99 LYS A C 1
ATOM 761 O O . LYS A 1 99 ? -9.663 -2.967 5.768 1.00 97.94 99 LYS A O 1
ATOM 766 N N . LEU A 1 100 ? -9.407 -4.149 7.670 1.00 97.06 100 LEU A N 1
ATOM 767 C CA . LEU A 1 100 ? -7.950 -4.152 7.714 1.00 97.06 100 LEU A CA 1
ATOM 768 C C . LEU A 1 100 ? -7.491 -5.571 8.044 1.00 97.06 100 LEU A C 1
ATOM 770 O O . LEU A 1 100 ? -7.823 -6.075 9.116 1.00 97.06 100 LEU A O 1
ATOM 774 N N . ILE A 1 101 ? -6.770 -6.212 7.126 1.00 97.12 101 ILE A N 1
ATOM 775 C CA . ILE A 1 101 ? -6.249 -7.573 7.310 1.00 97.12 101 ILE A CA 1
ATOM 776 C C . ILE A 1 101 ? -4.723 -7.509 7.381 1.00 97.12 101 ILE A C 1
ATOM 778 O O . ILE A 1 101 ? -4.088 -7.017 6.453 1.00 97.12 101 ILE A O 1
ATOM 782 N N . LEU A 1 102 ? -4.168 -7.980 8.503 1.00 93.06 102 LEU A N 1
ATOM 783 C CA . LEU A 1 102 ? -2.738 -7.949 8.856 1.00 93.06 102 LEU A CA 1
ATOM 784 C C . LEU A 1 102 ? -2.206 -9.335 9.263 1.00 93.06 102 LEU A C 1
ATOM 786 O O . LEU A 1 102 ? -1.165 -9.423 9.908 1.00 93.06 102 LEU A O 1
ATOM 790 N N . THR A 1 103 ? -2.960 -10.405 9.005 1.00 86.94 103 THR A N 1
ATOM 791 C CA . THR A 1 103 ? -2.588 -11.756 9.439 1.00 86.94 103 THR A CA 1
ATOM 792 C C . THR A 1 103 ? -1.262 -12.192 8.819 1.00 86.94 103 THR A C 1
ATOM 794 O O . THR A 1 103 ? -0.844 -11.690 7.775 1.00 86.94 103 THR A O 1
ATOM 797 N N . SER A 1 104 ? -0.556 -13.067 9.527 1.00 73.00 104 SER A N 1
ATOM 798 C CA . SER A 1 104 ? 0.681 -13.702 9.067 1.00 73.00 104 SER A CA 1
ATOM 799 C C . SER A 1 104 ? 0.397 -15.141 8.680 1.00 73.00 104 SER A C 1
ATOM 801 O O . SER A 1 104 ? -0.454 -15.752 9.368 1.00 73.00 104 SER A O 1
#

Sequence (104 aa):
DSNISSASVIEIARSCPNLVYLNLNGQPSINDESICAIARSYVNLQHLDLSFNEIITDKAISAIATGCPDMRNYFLEGCERITDKSIKKTAQLNRNLQKLILTS

Foldseek 3Di:
DDQDALVNLLVCLVVPLADQEDEDEQHAHHELVSLLSNLQRHLNHAYYAHANHAHYALSSLLSNLVSHQNHAEYHHHNHPRYDPVSVVSNVVRNVNHNYDHHHD

Organism: NCBI:txid144530

Mean predicted aligned error: 2.73 Å

Radius of gyration: 12.18 Å; Cα contacts (8 Å, |Δi|>4): 221; chains: 1; bounding box: 23×27×31 Å

InterPro domains:
  IPR006553 Leucine-rich repeat, cysteine-containing subtype [SM00367] (16-41)
  IPR006553 Leucine-rich repeat, cysteine-containing subtype [SM00367] (42-67)
  IPR006553 Leucine-rich repeat, cysteine-containing subtype [SM00367] (68-93)
  IPR032675 Leucine-rich repeat domain superfamily [G3DSA:3.80.10.10] (1-104)
  IPR057207 F-box/LRR-repeat protein 15-like, leucin rich repeat domain [PF25372] (10-91)

pLDDT: mean 95.37, std 6.6, range [48.34, 98.62]

Solvent-accessible surface area (backbone atoms only — not comparable to full-atom values): 5106 Å² total; per-residue (Å²): 139,77,80,53,44,27,68,60,48,36,51,46,28,73,74,47,50,81,43,40,69,50,79,54,54,56,22,89,54,43,41,40,67,28,43,39,38,34,14,75,36,22,49,62,23,27,33,43,31,44,22,45,19,69,71,34,35,36,67,21,49,46,32,32,27,69,32,14,46,56,25,24,36,42,36,38,29,49,26,79,50,50,50,69,70,24,52,54,47,29,65,72,48,22,78,56,56,78,44,79,43,72,54,120

Nearest PDB structures (foldseek):
  6wcq-assembly1_B  TM=9.696E-01  e=4.323E-06  Homo sapiens
  6o60-assembly1_C  TM=9.779E-01  e=1.719E-05  Homo sapiens
  6brp-assembly2_D  TM=8.550E-01  e=1.150E-03  Oryza sativa Japonica Group
  6bro-assembly2_D  TM=6.513E-01  e=2.294E-03  Oryza sativa Japonica Group
  6brp-assembly1_B  TM=4.495E-01  e=8.405E-04  Oryza sativa Japonica Group

Secondary structure (DSSP, 8-state):
-----HHHHHHHHHH-TT--EEE-TT-TT--HHHHHHHHHH-TT--EEE-TT-TT--HHHHHHHHHH-TT--EEE-TT-TT--HHHHHHHHHH-TT--EEE---